Protein AF-A0A2V6THZ0-F1 (afdb_monomer_lite)

Sequence (128 aa):
MSVLPKPEVVWHTATFAETRVPCGRACTWSYFFEAKRRLLSAPRRDVLDVDYRRLLMAQVDGRALAIRQIFSARDIVRIEREWAPGLTAGSAITAIHFDPDGRLSFTWLKGAERTSVSERVTVPTYVR

Radius of gyration: 15.2 Å; chains: 1; bounding box: 35×43×40 Å

Secondary structure (DSSP, 8-state):
-PPPPPPEEEEEETTEEEEEEEEETTEEEEEEEETTTTEEPPPEESEEEEETTTTEEEEEETTEEEEEETTT--EEEEE---BPTT--HHHHEEEEEE-TTSEEEEEEEETTTTEEEEEEEEPPP---

Foldseek 3Di:
DDDFFDWDWDPPDPFKIWIWGDPDDQKIWIWIAGRVVRAIADTAIAFDEADPVLQWTFHFDFQWTFIARRHPRHTQDIHHDQAEPPDGNSRFWPDWYQDPVRWIWTWGQHYVVGDIDIDIGHGDRDDD

pLDDT: mean 92.51, std 9.06, range [43.12, 98.5]

Structure (mmCIF, N/CA/C/O backbone):
data_AF-A0A2V6THZ0-F1
#
_entry.id   AF-A0A2V6THZ0-F1
#
loop_
_atom_site.group_PDB
_atom_site.id
_atom_site.type_symbol
_atom_site.label_atom_id
_atom_site.label_alt_id
_atom_site.label_comp_id
_atom_site.label_asym_id
_atom_site.label_entity_id
_atom_site.label_seq_id
_atom_site.pdbx_PDB_ins_code
_atom_site.Cartn_x
_atom_site.Cartn_y
_atom_site.Cartn_z
_atom_site.occupancy
_atom_site.B_iso_or_equiv
_atom_site.auth_seq_id
_atom_site.auth_comp_id
_atom_site.auth_asym_id
_atom_site.auth_atom_id
_atom_site.pdbx_PDB_model_num
ATOM 1 N N . MET A 1 1 ? 12.239 -27.939 13.215 1.00 43.12 1 MET A N 1
ATOM 2 C CA . MET A 1 1 ? 11.244 -26.942 13.664 1.00 43.12 1 MET A CA 1
ATOM 3 C C . MET A 1 1 ? 11.410 -25.698 12.807 1.00 43.12 1 MET A C 1
ATOM 5 O O . MET A 1 1 ? 12.509 -25.163 12.774 1.00 43.12 1 MET A O 1
ATOM 9 N N . SER A 1 2 ? 10.385 -25.279 12.064 1.00 61.19 2 SER A N 1
ATOM 10 C CA . SER A 1 2 ? 10.422 -24.012 11.324 1.00 61.19 2 SER A CA 1
ATOM 11 C C . SER A 1 2 ? 10.220 -22.857 12.302 1.00 61.19 2 SER A C 1
ATOM 13 O O . SER A 1 2 ? 9.191 -22.795 12.974 1.00 61.19 2 SER A O 1
ATOM 15 N N . VAL A 1 3 ? 11.198 -21.961 12.401 1.00 74.62 3 VAL A N 1
ATOM 16 C CA . VAL A 1 3 ? 11.067 -20.720 13.172 1.00 74.62 3 VAL A CA 1
ATOM 17 C C . VAL A 1 3 ? 10.017 -19.852 12.479 1.00 74.62 3 VAL A C 1
ATOM 19 O O . VAL A 1 3 ? 10.145 -19.567 11.289 1.00 74.62 3 VAL A O 1
ATOM 22 N N . LEU A 1 4 ? 8.958 -19.474 13.198 1.00 75.31 4 LEU A N 1
ATOM 23 C CA . LEU A 1 4 ? 7.959 -18.548 12.666 1.00 75.31 4 LEU A CA 1
ATOM 24 C C . LEU A 1 4 ? 8.609 -17.175 12.429 1.00 75.31 4 LEU A C 1
ATOM 26 O O . LEU A 1 4 ? 9.421 -16.740 13.251 1.00 75.31 4 LEU A O 1
ATOM 30 N N . PRO A 1 5 ? 8.272 -16.483 11.327 1.00 82.94 5 PRO A N 1
ATOM 31 C CA . PRO A 1 5 ? 8.819 -15.164 11.049 1.00 82.94 5 PRO A CA 1
ATOM 32 C C . PRO A 1 5 ? 8.428 -14.198 12.172 1.00 82.94 5 PRO A C 1
ATOM 34 O O . PRO A 1 5 ? 7.263 -14.133 12.570 1.00 82.94 5 PRO A O 1
ATOM 37 N N . LYS A 1 6 ? 9.405 -13.451 12.698 1.00 87.56 6 LYS A N 1
ATOM 38 C CA . LYS A 1 6 ? 9.149 -12.445 13.732 1.00 87.56 6 LYS A CA 1
ATOM 39 C C . LYS A 1 6 ? 8.299 -11.318 13.126 1.00 87.56 6 LYS A C 1
ATOM 41 O O . LYS A 1 6 ? 8.734 -10.733 12.133 1.00 87.56 6 LYS A O 1
ATOM 46 N N . PRO A 1 7 ? 7.129 -10.997 13.701 1.00 92.06 7 PRO A N 1
ATOM 47 C CA . PRO A 1 7 ? 6.335 -9.871 13.242 1.00 92.06 7 PRO A CA 1
ATOM 48 C C . PRO A 1 7 ? 7.021 -8.543 13.580 1.00 92.06 7 PRO A C 1
ATOM 50 O O . PRO A 1 7 ? 7.626 -8.389 14.644 1.00 92.06 7 PRO A O 1
ATOM 53 N N . GLU A 1 8 ? 6.877 -7.573 12.689 1.00 95.00 8 GLU A N 1
ATOM 54 C CA . GLU A 1 8 ? 7.188 -6.167 12.925 1.00 95.00 8 GLU A CA 1
ATOM 55 C C . GLU A 1 8 ? 5.887 -5.421 13.231 1.00 95.00 8 GLU A C 1
ATOM 57 O O . GLU A 1 8 ? 4.874 -5.640 12.570 1.00 95.00 8 GLU A O 1
ATOM 62 N N . VAL A 1 9 ? 5.899 -4.542 14.232 1.00 96.44 9 VAL A N 1
ATOM 63 C CA . VAL A 1 9 ? 4.741 -3.708 14.577 1.00 96.44 9 VAL A CA 1
ATOM 64 C C . VAL A 1 9 ? 5.083 -2.254 14.296 1.00 96.44 9 VAL A C 1
ATOM 66 O O . VAL A 1 9 ? 6.003 -1.703 14.897 1.00 96.44 9 VAL A O 1
ATOM 69 N N . VAL A 1 10 ? 4.309 -1.633 13.412 1.00 96.25 10 VAL A N 1
ATOM 70 C CA . VAL A 1 10 ? 4.407 -0.220 13.049 1.00 96.25 10 VAL A CA 1
ATOM 71 C C . VAL A 1 10 ? 3.211 0.516 13.640 1.00 96.25 10 VAL A C 1
ATOM 73 O O . VAL A 1 10 ? 2.059 0.239 13.304 1.00 96.25 10 VAL A O 1
ATOM 76 N N . TRP A 1 11 ? 3.479 1.476 14.518 1.00 96.88 11 TRP A N 1
ATOM 77 C CA . TRP A 1 11 ? 2.460 2.381 15.041 1.00 96.88 11 TRP A CA 1
ATOM 78 C C . TRP A 1 11 ? 2.404 3.633 14.170 1.00 96.88 11 TRP A C 1
ATOM 80 O O . TRP A 1 11 ? 3.288 4.481 14.246 1.00 96.88 11 TRP A O 1
ATOM 90 N N . HIS A 1 12 ? 1.357 3.764 13.352 1.00 95.38 12 HIS A N 1
ATOM 91 C CA . HIS A 1 12 ? 1.143 4.978 12.548 1.00 95.38 12 HIS A CA 1
ATOM 92 C C . HIS A 1 12 ? 0.552 6.113 13.392 1.00 95.38 12 HIS A C 1
ATOM 94 O O . HIS A 1 12 ? 0.758 7.291 13.118 1.00 95.38 12 HIS A O 1
ATOM 100 N N . THR A 1 13 ? -0.199 5.756 14.437 1.00 95.56 13 THR A N 1
ATOM 101 C CA . THR A 1 13 ? -0.667 6.665 15.493 1.00 95.56 13 THR A CA 1
ATOM 102 C C . THR A 1 13 ? -0.742 5.911 16.818 1.00 95.56 13 THR A C 1
ATOM 104 O O . THR A 1 13 ? -0.613 4.692 16.836 1.00 95.56 13 THR A O 1
ATOM 107 N N . ALA A 1 14 ? -1.059 6.594 17.922 1.00 95.56 14 ALA A N 1
ATOM 108 C CA . ALA A 1 14 ? -1.286 5.945 19.218 1.00 95.56 14 ALA A CA 1
ATOM 109 C C . ALA A 1 14 ? -2.451 4.928 19.233 1.00 95.56 14 ALA A C 1
ATOM 111 O O . ALA A 1 14 ? -2.541 4.121 20.152 1.00 95.56 14 ALA A O 1
ATOM 112 N N . THR A 1 15 ? -3.362 4.966 18.251 1.00 96.00 15 THR A N 1
ATOM 113 C CA . THR A 1 15 ? -4.533 4.070 18.195 1.00 96.00 15 THR A CA 1
ATOM 114 C C . THR A 1 15 ? -4.646 3.283 16.895 1.00 96.00 15 THR A C 1
ATOM 116 O O . THR A 1 15 ? -5.652 2.607 16.697 1.00 96.00 15 THR A O 1
ATOM 119 N N . PHE A 1 16 ? -3.649 3.357 16.011 1.00 97.69 16 PHE A N 1
ATOM 120 C CA . PHE A 1 16 ? -3.649 2.638 14.740 1.00 97.69 16 PHE A CA 1
ATOM 121 C C . PHE A 1 16 ? -2.301 1.963 14.509 1.00 97.69 16 PHE A C 1
ATOM 123 O O . PHE A 1 16 ? -1.281 2.641 14.350 1.00 97.69 16 PHE A O 1
ATOM 130 N N . ALA A 1 17 ? -2.326 0.633 14.480 1.00 97.81 17 ALA A N 1
ATOM 131 C CA . ALA A 1 17 ? -1.154 -0.207 14.301 1.00 97.81 17 ALA A CA 1
ATOM 132 C C . ALA A 1 17 ? -1.282 -1.073 13.049 1.00 97.81 17 ALA A C 1
ATOM 134 O O . ALA A 1 17 ? -2.362 -1.560 12.711 1.00 97.81 17 ALA A O 1
ATOM 135 N N . GLU A 1 18 ? -0.146 -1.309 12.410 1.00 98.12 18 GLU A N 1
ATOM 136 C CA . GLU A 1 18 ? 0.049 -2.317 11.384 1.00 98.12 18 GLU A CA 1
ATOM 137 C C . GLU A 1 18 ? 1.024 -3.366 11.919 1.00 98.12 18 GLU A C 1
ATOM 139 O O . GLU A 1 18 ? 2.111 -3.037 12.384 1.00 98.12 18 GLU A O 1
ATOM 144 N N . THR A 1 19 ? 0.652 -4.639 11.857 1.00 97.44 19 THR A N 1
ATOM 145 C CA . THR A 1 19 ? 1.571 -5.752 12.101 1.00 97.44 19 THR A CA 1
ATOM 146 C C . THR A 1 19 ? 1.944 -6.382 10.774 1.00 97.44 19 THR A C 1
ATOM 148 O O . THR A 1 19 ? 1.067 -6.868 10.060 1.00 97.44 19 THR A O 1
ATOM 151 N N . ARG A 1 20 ? 3.237 -6.389 10.460 1.00 96.19 20 ARG A N 1
ATOM 152 C CA . ARG A 1 20 ? 3.817 -6.955 9.244 1.00 96.19 20 ARG A CA 1
ATOM 153 C C . ARG A 1 20 ? 4.466 -8.292 9.559 1.00 96.19 20 ARG A C 1
ATOM 155 O O . ARG A 1 20 ? 5.296 -8.399 10.457 1.00 96.19 20 ARG A O 1
ATOM 162 N N . VAL A 1 21 ? 4.095 -9.316 8.806 1.00 95.06 21 VAL A N 1
ATOM 163 C CA . VAL A 1 21 ? 4.606 -10.678 8.941 1.00 95.06 21 VAL A CA 1
ATOM 164 C C . VAL A 1 21 ? 5.212 -11.094 7.602 1.00 95.06 21 VAL A C 1
ATOM 166 O O . VAL A 1 21 ? 4.466 -11.284 6.636 1.00 95.06 21 VAL A O 1
ATOM 169 N N . PRO A 1 22 ? 6.544 -11.240 7.506 1.00 91.88 22 PRO A N 1
ATOM 170 C CA . PRO A 1 22 ? 7.180 -11.756 6.299 1.00 91.88 22 PRO A CA 1
ATOM 171 C C . PRO A 1 22 ? 6.635 -13.144 5.933 1.00 91.88 22 PRO A C 1
ATOM 173 O O . PRO A 1 22 ? 6.558 -14.021 6.789 1.00 91.88 22 PRO A O 1
ATOM 176 N N . CYS A 1 23 ? 6.279 -13.365 4.666 1.00 89.06 23 CYS A N 1
ATOM 177 C CA . CYS A 1 23 ? 5.781 -14.656 4.157 1.00 89.06 23 CYS A CA 1
ATOM 178 C C . CYS A 1 23 ? 6.709 -15.333 3.142 1.00 89.06 23 CYS A C 1
ATOM 180 O O . CYS A 1 23 ? 6.330 -16.322 2.518 1.00 89.06 23 CYS A O 1
ATOM 182 N N . GLY A 1 24 ? 7.927 -14.817 2.971 1.00 83.19 24 GLY A N 1
ATOM 183 C CA . GLY A 1 24 ? 8.917 -15.324 2.025 1.00 83.19 24 GLY A CA 1
ATOM 184 C C . GLY A 1 24 ? 9.596 -14.189 1.265 1.00 83.19 24 GLY A C 1
ATOM 185 O O . GLY A 1 24 ? 9.527 -13.027 1.664 1.00 83.19 24 GLY A O 1
ATOM 186 N N . ARG A 1 25 ? 10.263 -14.518 0.154 1.00 79.81 25 ARG A N 1
ATOM 187 C CA . ARG A 1 25 ? 10.982 -13.530 -0.661 1.00 79.81 25 ARG A CA 1
ATOM 188 C C . ARG A 1 25 ? 10.008 -12.480 -1.207 1.00 79.81 25 ARG A C 1
ATOM 190 O O . ARG A 1 25 ? 9.110 -12.827 -1.965 1.00 79.81 25 ARG A O 1
ATOM 197 N N . ALA A 1 26 ? 10.227 -11.219 -0.829 1.00 77.12 26 ALA A N 1
ATOM 198 C CA . ALA A 1 26 ? 9.422 -10.064 -1.242 1.00 77.12 26 ALA A CA 1
ATOM 199 C C . ALA A 1 26 ? 7.909 -10.196 -0.954 1.00 77.12 26 ALA A C 1
ATOM 201 O O . ALA A 1 26 ? 7.103 -9.602 -1.660 1.00 77.12 26 ALA A O 1
ATOM 202 N N . CYS A 1 27 ? 7.534 -10.983 0.062 1.00 86.06 27 CYS A N 1
ATOM 203 C CA . CYS A 1 27 ? 6.149 -11.213 0.468 1.00 86.06 27 CYS A CA 1
ATOM 204 C C . CYS A 1 27 ? 5.946 -10.742 1.907 1.00 86.06 27 CYS A C 1
ATOM 206 O O . CYS A 1 27 ? 6.682 -11.181 2.798 1.00 86.06 27 CYS A O 1
ATOM 208 N N . THR A 1 28 ? 4.899 -9.952 2.142 1.00 92.75 28 THR A N 1
ATOM 209 C CA . THR A 1 28 ? 4.501 -9.529 3.494 1.00 92.75 28 THR A CA 1
ATOM 210 C C . THR A 1 28 ? 2.991 -9.639 3.677 1.00 92.75 28 T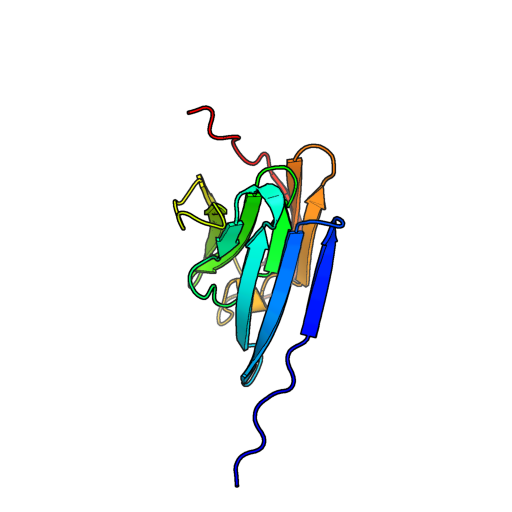HR A C 1
ATOM 212 O O . THR A 1 28 ? 2.220 -9.224 2.816 1.00 92.75 28 THR A O 1
ATOM 215 N N . TRP A 1 29 ? 2.558 -10.162 4.824 1.00 95.81 29 TRP A N 1
ATOM 216 C CA . TRP A 1 29 ? 1.187 -10.017 5.308 1.00 95.81 29 TRP A CA 1
ATOM 217 C C . TRP A 1 29 ? 1.102 -8.869 6.308 1.00 95.81 29 TRP A C 1
ATOM 219 O O . TRP A 1 29 ? 1.818 -8.871 7.304 1.00 95.81 29 TRP A O 1
ATOM 229 N N . SER A 1 30 ? 0.190 -7.936 6.078 1.00 97.25 30 SER A N 1
ATOM 230 C CA . SER A 1 30 ? -0.150 -6.845 6.984 1.00 97.25 30 SER A CA 1
ATOM 231 C C . SER A 1 30 ? -1.510 -7.089 7.640 1.00 97.25 30 SER A C 1
ATOM 233 O O . SER A 1 30 ? -2.489 -7.448 6.979 1.00 97.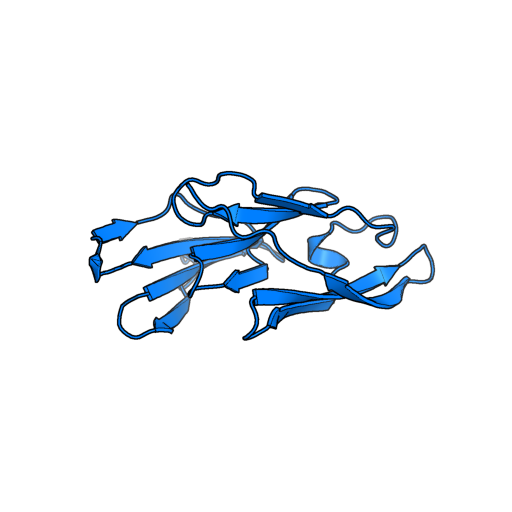25 30 SER A O 1
ATOM 235 N N . TYR A 1 31 ? -1.574 -6.853 8.946 1.00 97.44 31 TYR A N 1
ATOM 236 C CA . TYR A 1 31 ? -2.795 -6.823 9.748 1.00 97.44 31 TYR A CA 1
ATOM 237 C C . TYR A 1 31 ? -2.935 -5.441 10.365 1.00 97.44 31 TYR A C 1
ATOM 239 O O . TYR A 1 31 ? -1.983 -4.938 10.956 1.00 97.44 31 TYR A O 1
ATOM 247 N N . PHE A 1 32 ? -4.112 -4.837 10.261 1.00 98.12 32 PHE A N 1
ATOM 248 C CA . PHE A 1 32 ? -4.361 -3.499 10.785 1.00 98.12 32 PHE A CA 1
ATOM 249 C C . PHE A 1 32 ? -5.306 -3.549 11.970 1.00 98.12 32 PHE A C 1
ATOM 251 O O . PHE A 1 32 ? -6.358 -4.184 11.896 1.00 98.12 32 PHE A O 1
ATOM 258 N N . PHE A 1 33 ? -4.954 -2.831 13.030 1.00 97.81 33 PHE A N 1
ATOM 259 C CA . PHE A 1 33 ? -5.771 -2.679 14.224 1.00 97.81 33 PHE A CA 1
ATOM 260 C C . PHE A 1 33 ? -6.056 -1.198 14.483 1.00 97.81 33 PHE A C 1
ATOM 262 O O . PHE A 1 33 ? -5.125 -0.396 14.562 1.00 97.81 33 PHE A O 1
ATOM 269 N N . GLU A 1 34 ? -7.334 -0.835 14.631 1.00 96.56 34 GLU A N 1
ATOM 270 C CA . GLU A 1 34 ? -7.758 0.507 15.053 1.00 96.56 34 GLU A CA 1
ATOM 271 C C . GLU A 1 34 ? -8.482 0.414 16.397 1.00 96.56 34 GLU A C 1
ATOM 273 O O . GLU A 1 34 ? -9.583 -0.136 16.505 1.00 96.56 34 GLU A O 1
ATOM 278 N N . ALA A 1 35 ? -7.838 0.942 17.436 1.00 94.69 35 ALA A N 1
ATOM 279 C CA . ALA A 1 35 ? -8.254 0.748 18.816 1.00 94.69 35 ALA A CA 1
ATOM 280 C C . ALA A 1 35 ? -9.560 1.479 19.152 1.00 94.69 35 ALA A C 1
ATOM 282 O O . ALA A 1 35 ? -10.373 0.943 19.908 1.00 94.69 35 ALA A O 1
ATOM 283 N N . LYS A 1 36 ? -9.801 2.676 18.592 1.00 93.12 36 LYS A N 1
ATOM 284 C CA . LYS A 1 36 ? -10.981 3.487 18.945 1.00 93.12 36 LYS A CA 1
ATOM 285 C C . LYS A 1 36 ? -12.282 2.816 18.509 1.00 93.12 36 LYS A C 1
ATOM 287 O O . LYS A 1 36 ? -13.279 2.887 19.219 1.00 93.12 36 LYS A O 1
ATOM 292 N N . ARG A 1 37 ? -12.270 2.153 17.354 1.00 92.88 37 ARG A N 1
ATOM 293 C CA . ARG A 1 37 ? -13.404 1.447 16.744 1.00 92.88 37 ARG A CA 1
ATOM 294 C C . ARG A 1 37 ? -13.355 -0.060 16.975 1.00 92.88 37 ARG A C 1
ATOM 296 O O . ARG A 1 37 ? -14.277 -0.750 16.554 1.00 92.88 37 ARG A O 1
ATOM 303 N N . ARG A 1 38 ? -12.305 -0.565 17.636 1.00 94.56 38 ARG A N 1
ATOM 304 C CA . ARG A 1 38 ? -12.064 -1.998 17.885 1.00 94.56 38 ARG A CA 1
ATOM 305 C C . ARG A 1 38 ? -12.113 -2.822 16.596 1.00 94.56 38 ARG A C 1
ATOM 307 O O . ARG A 1 38 ? -12.709 -3.895 16.554 1.00 94.56 38 ARG A O 1
ATOM 314 N N . LEU A 1 39 ? -11.510 -2.295 15.533 1.00 95.69 39 LEU A N 1
ATOM 315 C CA . LEU A 1 39 ? -11.479 -2.951 14.230 1.00 95.69 39 LEU A CA 1
ATOM 316 C C . LEU A 1 39 ? -10.169 -3.705 14.046 1.00 95.69 39 LEU A C 1
ATOM 318 O O . LEU A 1 39 ? -9.097 -3.177 14.331 1.00 95.69 39 LEU A O 1
ATOM 322 N N . LEU A 1 40 ? -10.277 -4.909 13.496 1.00 96.88 40 LEU A N 1
ATOM 323 C CA . LEU A 1 40 ? -9.165 -5.700 12.990 1.00 96.88 40 LEU A CA 1
ATOM 324 C C . LEU A 1 40 ? -9.424 -5.975 11.507 1.00 96.88 40 LEU A C 1
ATOM 326 O O . LEU A 1 40 ? -10.531 -6.368 11.135 1.00 96.88 40 LEU A O 1
ATOM 330 N N . SER A 1 41 ? -8.440 -5.733 10.645 1.00 97.81 41 SER A N 1
ATOM 331 C CA . SER A 1 41 ? -8.574 -6.054 9.224 1.00 97.81 41 SER A CA 1
ATOM 332 C C . SER A 1 41 ? -8.449 -7.558 8.980 1.00 97.81 41 SER A C 1
ATOM 334 O O . SER A 1 41 ? -7.767 -8.273 9.713 1.00 97.81 41 SER A O 1
ATOM 336 N N . ALA A 1 42 ? -9.010 -8.028 7.865 1.00 96.81 42 ALA A N 1
ATOM 337 C CA . ALA A 1 42 ? -8.543 -9.273 7.261 1.00 96.81 42 ALA A CA 1
ATOM 338 C C . ALA A 1 42 ? -7.048 -9.156 6.868 1.00 96.81 42 ALA A C 1
ATOM 340 O O . ALA A 1 42 ? -6.562 -8.028 6.691 1.00 96.81 42 ALA A O 1
ATOM 341 N N . PRO A 1 43 ? -6.322 -10.278 6.694 1.00 95.81 43 PRO A N 1
ATOM 342 C CA . PRO A 1 43 ? -4.937 -10.259 6.227 1.00 95.81 43 PRO A CA 1
ATOM 343 C C . PRO A 1 43 ? -4.810 -9.534 4.880 1.00 95.81 43 PRO A C 1
ATOM 345 O O . PRO A 1 43 ? -5.572 -9.803 3.946 1.00 95.81 43 PRO A O 1
ATOM 348 N N . ARG A 1 44 ? -3.848 -8.613 4.766 1.00 96.12 44 ARG A N 1
ATOM 349 C CA . ARG A 1 44 ? -3.564 -7.845 3.543 1.00 96.12 44 ARG A CA 1
ATOM 350 C C . ARG A 1 44 ? -2.190 -8.213 3.016 1.00 96.12 44 ARG A C 1
ATOM 352 O O . ARG A 1 44 ? -1.214 -8.106 3.741 1.00 96.12 44 ARG A O 1
ATOM 359 N N . ARG A 1 45 ? -2.104 -8.675 1.776 1.00 94.12 45 ARG A N 1
ATOM 360 C CA . ARG A 1 45 ? -0.838 -9.132 1.195 1.00 94.12 45 ARG A CA 1
ATOM 361 C C . ARG A 1 45 ? -0.143 -8.000 0.450 1.00 94.12 45 ARG A C 1
ATOM 363 O O . ARG A 1 45 ? -0.819 -7.291 -0.281 1.00 94.12 45 ARG A O 1
ATOM 370 N N . ASP A 1 46 ? 1.169 -7.870 0.575 1.00 93.50 46 ASP A N 1
ATOM 371 C CA . ASP A 1 46 ? 1.989 -6.983 -0.261 1.00 93.50 46 ASP A CA 1
ATOM 372 C C . ASP A 1 46 ? 1.489 -5.520 -0.246 1.00 93.50 46 ASP A C 1
ATOM 374 O O . ASP A 1 46 ? 1.335 -4.866 -1.282 1.00 93.50 46 ASP A O 1
ATOM 378 N N . VAL A 1 47 ? 1.184 -5.022 0.961 1.00 96.50 47 VAL A N 1
ATOM 379 C CA . VAL A 1 47 ? 0.911 -3.600 1.207 1.00 96.50 47 VAL A CA 1
ATOM 380 C C . VAL A 1 47 ? 2.216 -2.823 1.068 1.00 96.50 47 VAL A C 1
ATOM 382 O O . VAL A 1 47 ? 3.225 -3.187 1.668 1.00 96.50 47 VAL A O 1
ATOM 385 N N . LEU A 1 48 ? 2.180 -1.761 0.270 1.00 95.94 48 LEU A N 1
ATOM 386 C CA . LEU A 1 48 ? 3.336 -0.928 -0.030 1.00 95.94 48 LEU A CA 1
ATOM 387 C C . LEU A 1 48 ? 3.379 0.338 0.823 1.00 95.94 48 LEU A C 1
ATOM 389 O O . LEU A 1 48 ? 4.450 0.714 1.285 1.00 95.94 48 LEU A O 1
ATOM 393 N N . ASP A 1 49 ? 2.228 0.980 1.037 1.00 97.25 49 ASP A N 1
ATOM 394 C CA . ASP A 1 49 ? 2.117 2.132 1.932 1.00 97.25 49 ASP A CA 1
ATOM 395 C C . ASP A 1 49 ? 0.682 2.343 2.446 1.00 97.25 49 ASP A C 1
ATOM 397 O O . ASP A 1 49 ? -0.274 1.748 1.933 1.00 97.25 49 ASP A O 1
ATOM 401 N N . VAL A 1 50 ? 0.527 3.168 3.485 1.00 97.44 50 VAL A N 1
ATOM 402 C CA . VAL A 1 50 ? -0.707 3.311 4.263 1.00 97.44 50 VAL A CA 1
ATOM 403 C C . VAL A 1 50 ? -1.052 4.777 4.501 1.00 97.44 50 VAL A C 1
ATOM 405 O O . VAL A 1 50 ? -0.310 5.520 5.134 1.00 97.44 50 VAL A O 1
ATOM 408 N N . ASP A 1 51 ? -2.265 5.165 4.114 1.00 96.75 51 ASP A N 1
ATOM 409 C CA . ASP A 1 51 ? -2.879 6.409 4.564 1.00 96.75 51 ASP A CA 1
ATOM 410 C C . ASP A 1 51 ? -3.770 6.129 5.775 1.00 96.75 51 ASP A C 1
ATOM 412 O O . ASP A 1 51 ? -4.965 5.829 5.662 1.00 96.75 51 ASP A O 1
ATOM 416 N N . TYR A 1 52 ? -3.190 6.241 6.966 1.00 93.69 52 TYR A N 1
ATOM 417 C CA . TYR A 1 52 ? -3.901 5.998 8.221 1.00 93.69 52 TYR A CA 1
ATOM 418 C C . TYR A 1 52 ? -4.971 7.062 8.528 1.00 93.69 52 TYR A C 1
ATOM 420 O O . TYR A 1 52 ? -5.862 6.813 9.339 1.00 93.69 52 TYR A O 1
ATOM 428 N N . ARG A 1 53 ? -4.922 8.247 7.898 1.00 92.88 53 ARG A N 1
ATOM 429 C CA . ARG A 1 53 ? -5.903 9.325 8.128 1.00 92.88 53 ARG A CA 1
ATOM 430 C C . ARG A 1 53 ? -7.215 9.017 7.420 1.00 92.88 53 ARG A C 1
ATOM 432 O O . ARG A 1 53 ? -8.288 9.266 7.966 1.00 92.88 53 ARG A O 1
ATOM 439 N N . ARG A 1 54 ? -7.123 8.449 6.217 1.00 94.12 54 ARG A N 1
ATOM 440 C CA . ARG A 1 54 ? -8.275 8.033 5.402 1.00 94.12 54 ARG A CA 1
ATOM 441 C C . ARG A 1 54 ? -8.566 6.534 5.476 1.00 94.12 54 ARG A C 1
ATOM 443 O O . ARG A 1 54 ? -9.546 6.080 4.890 1.00 94.12 54 ARG A O 1
ATOM 450 N N . LEU A 1 55 ? -7.756 5.785 6.227 1.00 95.00 55 LEU A N 1
ATOM 451 C CA . LEU A 1 55 ? -7.819 4.328 6.367 1.00 95.00 55 LEU A CA 1
ATOM 452 C C . LEU A 1 55 ? -7.737 3.614 5.009 1.00 95.00 55 LEU A C 1
ATOM 454 O O . LEU A 1 55 ? -8.512 2.692 4.726 1.00 95.00 55 LEU A O 1
ATOM 458 N N . LEU A 1 56 ? -6.797 4.060 4.173 1.00 96.75 56 LEU A N 1
ATOM 459 C CA . LEU A 1 56 ? -6.505 3.487 2.862 1.00 96.75 56 LEU A CA 1
ATOM 460 C C . LEU A 1 56 ? -5.137 2.805 2.857 1.00 96.75 56 LEU A C 1
ATOM 462 O O . LEU A 1 56 ? -4.237 3.177 3.603 1.00 96.75 56 LEU A O 1
ATOM 466 N N . MET A 1 57 ? -4.980 1.822 1.984 1.00 97.56 57 MET A N 1
ATOM 467 C CA . MET A 1 57 ? -3.715 1.146 1.724 1.00 97.56 57 MET A CA 1
ATOM 468 C C . MET A 1 57 ? -3.435 1.124 0.229 1.00 97.56 57 MET A C 1
ATOM 470 O O . MET A 1 57 ? -4.355 0.953 -0.574 1.00 97.56 57 MET A O 1
ATOM 474 N N . ALA A 1 58 ? -2.164 1.262 -0.121 1.00 97.50 58 ALA A N 1
ATOM 475 C CA . ALA A 1 58 ? -1.636 0.966 -1.436 1.00 97.50 58 ALA A CA 1
ATOM 476 C C . ALA A 1 58 ? -1.123 -0.477 -1.441 1.00 97.50 58 ALA A C 1
ATOM 478 O O . ALA A 1 58 ? -0.315 -0.851 -0.594 1.00 97.50 58 ALA A O 1
ATOM 479 N N . GLN A 1 59 ? -1.613 -1.299 -2.362 1.00 95.81 59 GLN A N 1
ATOM 480 C CA . GLN A 1 59 ? -1.382 -2.741 -2.385 1.00 95.81 59 GLN A CA 1
ATOM 481 C C . GLN A 1 59 ? -1.020 -3.206 -3.797 1.00 95.81 59 GLN A C 1
ATOM 483 O O . GLN A 1 59 ? -1.570 -2.717 -4.786 1.00 95.81 59 GLN A O 1
ATOM 488 N N . VAL A 1 60 ? -0.124 -4.186 -3.896 1.00 93.62 60 VAL A N 1
ATOM 489 C CA . VAL A 1 60 ? 0.153 -4.874 -5.162 1.00 93.62 60 VAL A CA 1
ATOM 490 C C . VAL A 1 60 ? -1.022 -5.776 -5.530 1.00 93.62 60 VAL A C 1
ATOM 492 O O . VAL A 1 60 ? -1.473 -6.587 -4.723 1.00 93.62 60 VAL A O 1
ATOM 495 N N . ASP A 1 61 ? -1.484 -5.676 -6.774 1.00 91.25 61 ASP A N 1
ATOM 496 C CA . ASP A 1 61 ? -2.496 -6.571 -7.332 1.00 91.25 61 ASP A CA 1
ATOM 497 C C . ASP A 1 61 ? -2.117 -6.991 -8.761 1.00 91.25 61 ASP A C 1
ATOM 499 O O . ASP A 1 61 ? -2.516 -6.387 -9.764 1.00 91.25 61 ASP A O 1
ATOM 503 N N . GLY A 1 62 ? -1.249 -8.004 -8.843 1.00 88.50 62 GLY A N 1
ATOM 504 C CA . GLY A 1 62 ? -0.649 -8.471 -10.090 1.00 88.50 62 GLY A CA 1
ATOM 505 C C . GLY A 1 62 ? 0.207 -7.388 -10.755 1.00 88.50 62 GLY A C 1
ATOM 506 O O . GLY A 1 62 ? 1.273 -7.016 -10.256 1.00 88.50 62 GLY A O 1
ATOM 507 N N . ARG A 1 63 ? -0.264 -6.889 -11.904 1.00 90.19 63 ARG A N 1
ATOM 508 C CA . ARG A 1 63 ? 0.338 -5.767 -12.646 1.00 90.19 63 ARG A CA 1
ATOM 509 C C . ARG A 1 63 ? -0.346 -4.429 -12.364 1.00 90.19 63 ARG A C 1
ATOM 511 O O . ARG A 1 63 ? -0.222 -3.520 -13.170 1.00 90.19 63 ARG A O 1
ATOM 518 N N . ALA A 1 64 ? -1.062 -4.280 -11.259 1.00 93.75 64 ALA A N 1
ATOM 519 C CA . ALA A 1 64 ? -1.595 -2.987 -10.858 1.00 93.75 64 ALA A CA 1
ATOM 520 C C . ALA A 1 64 ? -1.169 -2.613 -9.445 1.00 93.75 64 ALA A C 1
ATOM 522 O O . ALA A 1 64 ? -0.870 -3.467 -8.607 1.00 93.75 64 ALA A O 1
ATOM 523 N N . LEU A 1 65 ? -1.205 -1.310 -9.200 1.00 96.19 65 LEU A N 1
ATOM 524 C CA . LEU A 1 65 ? -1.210 -0.720 -7.877 1.00 96.19 65 LEU A CA 1
ATOM 525 C C . LEU A 1 65 ? -2.665 -0.429 -7.500 1.00 96.19 65 LEU A C 1
ATOM 527 O O . LEU A 1 65 ? -3.317 0.418 -8.110 1.00 96.19 65 LEU A O 1
ATOM 531 N N . ALA A 1 66 ? -3.193 -1.158 -6.525 1.00 96.56 66 ALA A N 1
ATOM 532 C CA . ALA A 1 66 ? -4.559 -0.996 -6.047 1.00 96.56 66 ALA A CA 1
ATOM 533 C C . ALA A 1 66 ? -4.573 -0.151 -4.774 1.00 96.56 66 ALA A C 1
ATOM 535 O O . ALA A 1 66 ? -3.849 -0.437 -3.822 1.00 96.56 66 ALA A O 1
ATOM 536 N N . ILE A 1 67 ? -5.429 0.867 -4.738 1.00 97.31 67 ILE A N 1
ATOM 537 C CA . ILE A 1 67 ? -5.714 1.625 -3.524 1.00 97.31 67 ILE A CA 1
ATOM 538 C C . ILE A 1 67 ? -7.044 1.148 -2.967 1.00 97.31 67 ILE A C 1
ATOM 540 O O . ILE A 1 67 ? -8.071 1.201 -3.648 1.00 97.31 67 ILE A O 1
ATOM 544 N N . ARG A 1 68 ? -7.023 0.673 -1.724 1.00 96.88 68 ARG A N 1
ATOM 545 C CA . ARG A 1 68 ? -8.148 -0.007 -1.078 1.00 96.88 68 ARG A CA 1
ATOM 546 C C . ARG A 1 68 ? -8.417 0.551 0.303 1.00 96.88 68 ARG A C 1
ATOM 548 O O . ARG A 1 68 ? -7.510 1.018 0.983 1.00 96.88 68 ARG A O 1
ATOM 555 N N . GLN A 1 69 ? -9.655 0.421 0.760 1.00 95.75 69 GLN A N 1
ATOM 556 C CA . GLN A 1 69 ? -9.984 0.618 2.169 1.00 95.75 69 GLN A CA 1
ATOM 557 C C . GLN A 1 69 ? -9.403 -0.513 3.025 1.00 95.75 69 GLN A C 1
ATOM 559 O O . GLN A 1 69 ? -9.598 -1.694 2.731 1.00 95.75 69 GLN A O 1
ATOM 564 N N . ILE A 1 70 ? -8.755 -0.157 4.134 1.00 96.19 70 ILE A N 1
ATOM 565 C CA . ILE A 1 70 ? -8.042 -1.107 5.002 1.00 96.19 70 ILE A CA 1
ATOM 566 C C . ILE A 1 70 ? -8.976 -2.177 5.582 1.00 96.19 70 ILE A C 1
ATOM 568 O O . ILE A 1 70 ? -8.663 -3.369 5.539 1.00 96.19 70 ILE A O 1
ATOM 572 N N . PHE A 1 71 ? -10.146 -1.782 6.093 1.00 95.44 71 PHE A N 1
ATOM 573 C CA . PHE A 1 71 ? -11.034 -2.694 6.826 1.00 95.44 71 PHE A CA 1
ATOM 574 C C . PHE A 1 71 ? -12.075 -3.398 5.950 1.00 95.44 71 PHE A C 1
ATOM 576 O O . PHE A 1 71 ? -12.379 -4.558 6.202 1.00 95.44 71 PHE A O 1
ATOM 583 N N . SER A 1 72 ? -12.573 -2.759 4.888 1.00 92.69 72 SER A N 1
ATOM 584 C CA . SER A 1 72 ? -13.566 -3.364 3.982 1.00 92.69 72 SER A CA 1
ATOM 585 C C . SER A 1 72 ? -12.945 -4.071 2.772 1.00 92.69 72 SER A C 1
ATOM 587 O O . SER A 1 72 ? -13.634 -4.831 2.106 1.00 92.69 72 SER A O 1
ATOM 589 N N . ALA A 1 73 ? -11.660 -3.825 2.475 1.00 89.56 73 ALA A N 1
ATOM 590 C CA . ALA A 1 73 ? -10.986 -4.238 1.237 1.00 89.56 73 ALA A CA 1
ATOM 591 C C . ALA A 1 73 ? -11.587 -3.659 -0.053 1.00 89.56 73 ALA A C 1
ATOM 593 O O . ALA A 1 73 ? -11.207 -4.084 -1.141 1.00 89.56 73 ALA A O 1
ATOM 594 N N . ARG A 1 74 ? -12.516 -2.703 0.047 1.00 93.38 74 ARG A N 1
ATOM 595 C CA . ARG A 1 74 ? -13.156 -2.105 -1.122 1.00 93.38 74 ARG A CA 1
ATOM 596 C C . ARG A 1 74 ? -12.129 -1.340 -1.956 1.00 93.38 74 ARG A C 1
ATOM 598 O O . ARG A 1 74 ? -11.410 -0.498 -1.410 1.00 93.38 74 ARG A O 1
ATOM 605 N N . ASP A 1 75 ? -12.112 -1.606 -3.259 1.00 93.56 75 ASP A N 1
ATOM 606 C CA . ASP A 1 75 ? -11.316 -0.860 -4.234 1.00 93.56 75 ASP A CA 1
ATOM 607 C C . ASP A 1 75 ? -11.781 0.597 -4.318 1.00 93.56 75 ASP A C 1
ATOM 609 O O . ASP A 1 75 ? -12.975 0.884 -4.432 1.00 93.56 75 ASP A O 1
ATOM 613 N N . ILE A 1 76 ? -10.819 1.516 -4.252 1.00 95.38 76 ILE A N 1
ATOM 614 C CA . ILE A 1 76 ? -11.020 2.955 -4.444 1.00 95.38 76 ILE A CA 1
ATOM 615 C C . ILE A 1 76 ? -10.525 3.370 -5.823 1.00 95.38 76 ILE A C 1
ATOM 617 O O . ILE A 1 76 ? -11.228 4.054 -6.560 1.00 95.38 76 ILE A O 1
ATOM 621 N N . VAL A 1 77 ? -9.308 2.954 -6.172 1.00 95.31 77 VAL A N 1
ATOM 622 C CA . VAL A 1 77 ? -8.730 3.187 -7.494 1.00 95.31 77 VAL A CA 1
ATOM 623 C C . VAL A 1 77 ? -7.733 2.085 -7.820 1.00 95.31 77 VAL A C 1
ATOM 625 O O . VAL A 1 77 ? -7.030 1.582 -6.944 1.00 95.31 77 VAL A O 1
ATOM 628 N N . ARG A 1 78 ? -7.6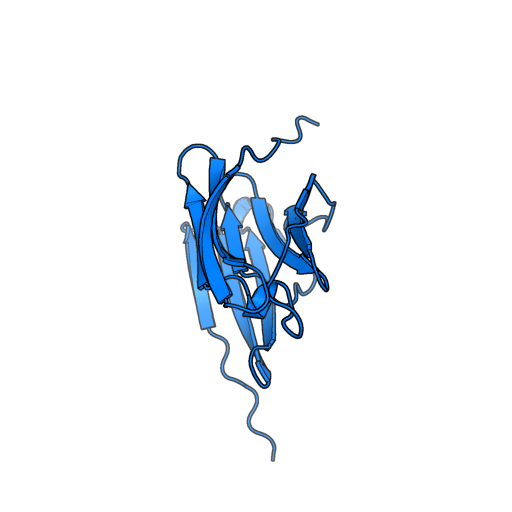71 1.718 -9.099 1.00 95.69 78 ARG A N 1
ATOM 629 C CA . ARG A 1 78 ? -6.678 0.801 -9.651 1.00 95.69 78 ARG A CA 1
ATOM 630 C C . ARG A 1 78 ? -5.804 1.574 -10.629 1.00 95.69 78 ARG A C 1
ATOM 632 O O . ARG A 1 78 ? -6.315 2.219 -11.540 1.00 95.69 78 ARG A O 1
ATOM 639 N N . ILE A 1 79 ? -4.496 1.532 -10.414 1.00 95.38 79 ILE A N 1
ATOM 640 C CA . ILE A 1 79 ? -3.507 2.262 -11.200 1.00 95.38 79 ILE A CA 1
ATOM 641 C C . ILE A 1 79 ? -2.700 1.244 -11.994 1.00 95.38 79 ILE A C 1
ATOM 643 O O . ILE A 1 79 ? -2.008 0.394 -11.431 1.00 95.38 79 ILE A O 1
ATOM 647 N N . GLU A 1 80 ? -2.777 1.357 -13.313 1.00 93.69 80 GLU A N 1
ATOM 648 C CA . GLU A 1 80 ? -1.968 0.585 -14.250 1.00 93.69 80 GLU A CA 1
ATOM 649 C C . GLU A 1 80 ? -1.048 1.534 -15.009 1.00 93.69 80 GLU A C 1
ATOM 651 O O . GLU A 1 80 ? -1.450 2.624 -15.424 1.00 93.69 80 GLU A O 1
ATOM 656 N N . ARG A 1 81 ? 0.213 1.139 -15.151 1.00 94.31 81 ARG A N 1
ATOM 657 C CA . ARG A 1 81 ? 1.232 1.876 -15.894 1.00 94.31 81 ARG A CA 1
ATOM 658 C C . ARG A 1 81 ? 2.017 0.902 -16.750 1.00 94.31 81 ARG A C 1
ATOM 660 O O . ARG A 1 81 ? 1.914 -0.317 -16.611 1.00 94.31 81 ARG A O 1
ATOM 667 N N . GLU A 1 82 ? 2.846 1.459 -17.616 1.00 92.00 82 GLU A N 1
ATOM 668 C CA . GLU A 1 82 ? 3.820 0.711 -18.398 1.00 92.00 82 GLU A CA 1
ATOM 669 C C . GLU A 1 82 ? 4.988 0.245 -17.506 1.00 92.00 82 GLU A C 1
ATOM 671 O O . GLU A 1 82 ? 6.118 0.723 -17.609 1.00 92.00 82 GLU A O 1
ATOM 676 N N . TRP A 1 83 ? 4.700 -0.658 -16.567 1.00 92.06 83 TRP A N 1
ATOM 677 C CA . TRP A 1 83 ? 5.708 -1.261 -15.698 1.00 92.06 83 TRP A CA 1
ATOM 678 C C . TRP A 1 83 ? 6.740 -2.011 -16.533 1.00 92.06 83 TRP A C 1
ATOM 680 O O . TRP A 1 83 ? 6.378 -2.657 -17.524 1.00 92.06 83 TRP A O 1
ATOM 690 N N . ALA A 1 84 ? 7.995 -1.993 -16.089 1.00 94.75 84 ALA A N 1
ATOM 691 C CA . ALA A 1 84 ? 9.066 -2.751 -16.709 1.00 94.75 84 ALA A CA 1
ATOM 692 C C . ALA A 1 84 ? 8.650 -4.222 -16.946 1.00 94.75 84 ALA A C 1
ATOM 694 O O . ALA A 1 84 ? 8.149 -4.879 -16.023 1.00 94.75 84 ALA A O 1
ATOM 695 N N . PRO A 1 85 ? 8.821 -4.752 -18.172 1.00 92.44 85 PRO A N 1
ATOM 696 C CA . PRO A 1 85 ? 8.452 -6.122 -18.505 1.00 92.44 85 PRO A CA 1
ATOM 697 C C . PRO A 1 85 ? 9.098 -7.152 -17.570 1.00 92.44 85 PRO A C 1
ATOM 699 O O . PRO A 1 85 ? 10.243 -7.005 -17.143 1.00 92.44 85 PRO A O 1
ATOM 702 N N . GLY A 1 86 ? 8.354 -8.217 -17.259 1.00 89.31 86 GLY A N 1
ATOM 703 C CA . GLY A 1 86 ? 8.825 -9.308 -16.399 1.00 89.31 86 GLY A CA 1
ATOM 704 C C . GLY A 1 86 ? 8.818 -9.011 -14.893 1.00 89.31 86 GLY A C 1
ATOM 705 O O . GLY A 1 86 ? 9.161 -9.897 -14.116 1.00 89.31 86 GLY A O 1
ATOM 706 N N . LEU A 1 87 ? 8.410 -7.810 -14.465 1.00 88.06 87 LEU A N 1
ATOM 707 C CA . LEU A 1 87 ? 8.237 -7.461 -13.053 1.00 88.06 87 LEU A CA 1
ATOM 708 C C . LEU A 1 87 ? 6.752 -7.408 -12.660 1.00 88.06 87 LEU A C 1
ATOM 710 O O . LEU A 1 87 ? 5.887 -7.039 -13.458 1.00 88.06 87 LEU A O 1
ATOM 714 N N . THR A 1 88 ? 6.455 -7.745 -11.402 1.00 87.12 88 THR A N 1
ATOM 715 C CA . THR A 1 88 ? 5.174 -7.386 -10.771 1.00 87.12 88 THR A CA 1
ATOM 716 C C . THR A 1 88 ? 5.150 -5.884 -10.480 1.00 87.12 88 THR A C 1
ATOM 718 O O . THR A 1 88 ? 6.207 -5.250 -10.432 1.00 87.12 88 THR A O 1
ATOM 721 N N . ALA A 1 89 ? 3.970 -5.303 -10.224 1.00 88.25 89 ALA A N 1
ATOM 722 C CA . ALA A 1 89 ? 3.902 -3.894 -9.821 1.00 88.25 89 ALA A CA 1
ATOM 723 C C . ALA A 1 89 ? 4.738 -3.632 -8.552 1.00 88.25 89 ALA A C 1
ATOM 725 O O . ALA A 1 89 ? 5.495 -2.669 -8.506 1.00 88.25 89 ALA A O 1
ATOM 726 N N . GLY A 1 90 ? 4.699 -4.546 -7.576 1.00 90.44 90 GLY A N 1
ATOM 727 C CA . GLY A 1 90 ? 5.495 -4.442 -6.348 1.00 90.44 90 GLY A CA 1
ATOM 728 C C . GLY A 1 90 ? 7.006 -4.458 -6.565 1.00 90.44 90 GLY A C 1
ATOM 729 O O . GLY A 1 90 ? 7.728 -3.808 -5.825 1.00 90.44 90 GLY A O 1
ATOM 730 N N . SER A 1 91 ? 7.497 -5.175 -7.578 1.00 91.44 91 SER A N 1
ATOM 731 C CA . SER A 1 91 ? 8.927 -5.175 -7.918 1.00 91.44 91 SER A CA 1
ATOM 732 C C . SER A 1 91 ? 9.333 -4.012 -8.825 1.00 91.44 91 SER A C 1
ATOM 734 O O . SER A 1 91 ? 10.507 -3.654 -8.857 1.00 91.44 91 SER A O 1
ATOM 736 N N . ALA A 1 92 ? 8.395 -3.451 -9.591 1.00 94.75 92 ALA A N 1
ATOM 737 C CA . ALA A 1 92 ? 8.652 -2.308 -10.459 1.00 94.75 92 ALA A CA 1
ATOM 738 C C . ALA A 1 92 ? 8.609 -0.972 -9.704 1.00 94.75 92 ALA A C 1
ATOM 740 O O . ALA A 1 92 ? 9.298 -0.039 -10.110 1.00 94.75 92 ALA A O 1
ATOM 741 N N . ILE A 1 93 ? 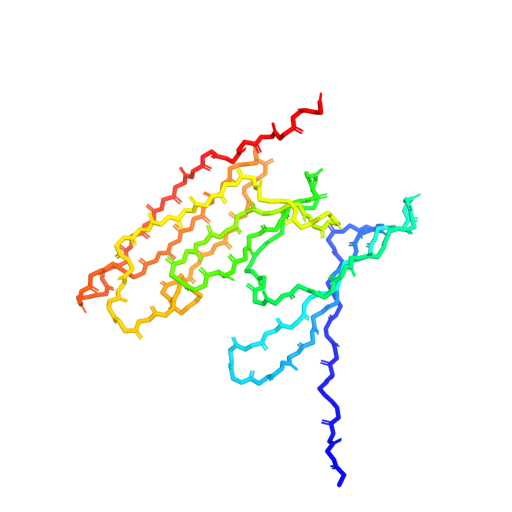7.810 -0.868 -8.638 1.00 95.94 93 ILE A N 1
ATOM 742 C CA . ILE A 1 93 ? 7.715 0.322 -7.786 1.00 95.94 93 ILE A CA 1
ATOM 743 C C . ILE A 1 93 ? 8.925 0.363 -6.848 1.00 95.94 93 ILE A C 1
ATOM 745 O O . ILE A 1 93 ? 9.141 -0.547 -6.054 1.00 95.94 93 ILE A O 1
ATOM 749 N N . THR A 1 94 ? 9.714 1.429 -6.942 1.00 96.56 94 THR A N 1
ATOM 750 C CA . THR A 1 94 ? 10.959 1.609 -6.178 1.00 96.56 94 THR A CA 1
ATOM 751 C C . THR A 1 94 ? 10.804 2.574 -5.010 1.00 96.56 94 THR A C 1
ATOM 753 O O . THR A 1 94 ? 11.577 2.511 -4.058 1.00 96.56 94 THR A O 1
ATOM 756 N N . ALA A 1 95 ? 9.799 3.447 -5.060 1.00 97.69 95 ALA A N 1
ATOM 757 C CA . ALA A 1 95 ? 9.405 4.314 -3.959 1.00 97.69 95 ALA A CA 1
ATOM 758 C C . ALA A 1 95 ? 7.900 4.572 -4.032 1.00 97.69 95 ALA A C 1
ATOM 760 O O . ALA A 1 95 ? 7.346 4.706 -5.120 1.00 97.69 95 ALA A O 1
ATOM 761 N N . ILE A 1 96 ? 7.232 4.655 -2.888 1.00 98.00 96 ILE A N 1
ATOM 762 C CA . ILE A 1 96 ? 5.806 4.966 -2.808 1.00 98.00 96 ILE A CA 1
ATOM 763 C C . ILE A 1 96 ? 5.485 5.502 -1.423 1.00 98.00 96 ILE A C 1
ATOM 765 O O . ILE A 1 96 ? 5.987 4.977 -0.433 1.00 98.00 96 ILE A O 1
ATOM 769 N N . HIS A 1 97 ? 4.681 6.557 -1.369 1.00 98.00 97 HIS A N 1
ATOM 770 C CA . HIS A 1 97 ? 4.109 7.060 -0.132 1.00 98.00 97 HIS A CA 1
ATOM 771 C C . HIS A 1 97 ? 2.833 7.867 -0.387 1.00 98.00 97 HIS A C 1
ATOM 773 O O . HIS A 1 97 ? 2.675 8.520 -1.424 1.00 98.00 97 HIS A O 1
ATOM 779 N N . PHE A 1 98 ? 1.923 7.852 0.579 1.00 97.75 98 PHE A N 1
ATOM 780 C CA . PHE A 1 98 ? 0.842 8.814 0.678 1.00 97.75 98 PHE A CA 1
ATOM 781 C C . PHE A 1 98 ? 1.368 10.136 1.232 1.00 97.75 98 PHE A C 1
ATOM 783 O O . PHE A 1 98 ? 1.973 10.205 2.302 1.00 97.75 98 PHE A O 1
ATOM 790 N N . ASP A 1 99 ? 1.093 11.206 0.502 1.00 97.25 99 ASP A N 1
ATOM 791 C CA . ASP A 1 99 ? 1.417 12.562 0.906 1.00 97.25 99 ASP A CA 1
ATOM 792 C C . ASP A 1 99 ? 0.470 13.051 2.015 1.00 97.25 99 ASP A C 1
ATOM 794 O O . ASP A 1 99 ? -0.688 12.622 2.090 1.00 97.25 99 ASP A O 1
ATOM 798 N N . PRO A 1 100 ? 0.888 14.033 2.838 1.00 94.12 100 PRO A N 1
ATOM 799 C CA . PRO A 1 100 ? 0.035 14.609 3.879 1.00 94.12 100 PRO A CA 1
ATOM 800 C C . PRO A 1 100 ? -1.291 15.208 3.383 1.00 94.12 100 PRO A C 1
ATOM 802 O O . PRO A 1 100 ? -2.227 15.321 4.178 1.00 94.12 100 PRO A O 1
ATOM 805 N N . ASP A 1 101 ? -1.372 15.595 2.105 1.00 94.12 101 ASP A N 1
ATOM 806 C CA . ASP A 1 101 ? -2.578 16.125 1.454 1.00 94.12 101 ASP A CA 1
ATOM 807 C C . ASP A 1 101 ? -3.479 15.035 0.842 1.00 94.12 101 ASP A C 1
ATOM 809 O O . ASP A 1 101 ? -4.491 15.338 0.209 1.00 94.12 101 ASP A O 1
ATOM 813 N N . GLY A 1 102 ? -3.127 13.761 1.027 1.00 93.50 102 GLY A N 1
ATOM 814 C CA . GLY A 1 102 ? -3.891 12.622 0.540 1.00 93.50 102 GLY A CA 1
ATOM 815 C C . GLY A 1 102 ? -3.656 12.278 -0.935 1.00 93.50 102 GLY A C 1
ATOM 816 O O . GLY A 1 102 ? -4.391 11.468 -1.513 1.00 93.50 102 GLY A O 1
ATOM 817 N N . ARG A 1 103 ? -2.650 12.853 -1.589 1.00 97.00 103 ARG A N 1
ATOM 818 C CA . ARG A 1 103 ? -2.179 12.326 -2.877 1.00 97.00 103 ARG A CA 1
ATOM 819 C C . ARG A 1 103 ? -1.258 11.132 -2.654 1.00 97.00 103 ARG A C 1
ATOM 821 O O . ARG A 1 103 ? -0.794 10.896 -1.545 1.00 97.00 103 ARG A O 1
ATOM 828 N N . LEU A 1 104 ? -1.053 10.341 -3.698 1.00 98.06 104 LEU A N 1
ATOM 829 C CA . LEU A 1 104 ? -0.097 9.241 -3.683 1.00 98.06 104 LEU A CA 1
ATOM 830 C C . LEU A 1 104 ? 1.049 9.591 -4.622 1.00 98.06 104 LEU A C 1
ATOM 832 O O . LEU A 1 104 ? 0.819 9.788 -5.816 1.00 98.06 104 LEU A O 1
ATOM 836 N N . SER A 1 105 ? 2.257 9.640 -4.080 1.00 98.50 105 SER A N 1
ATOM 837 C CA . SER A 1 105 ? 3.489 9.826 -4.836 1.00 98.50 105 SER A CA 1
ATOM 838 C C . SER A 1 105 ? 4.201 8.485 -4.956 1.00 98.50 105 SER A C 1
ATOM 840 O O . SER A 1 105 ? 4.410 7.795 -3.959 1.00 98.50 105 SER A O 1
ATOM 842 N N . PHE A 1 106 ? 4.561 8.081 -6.172 1.00 97.94 106 PHE A N 1
ATOM 843 C CA . PHE A 1 106 ? 5.288 6.834 -6.393 1.00 97.94 106 PHE A CA 1
ATOM 844 C C . PHE A 1 106 ? 6.240 6.922 -7.584 1.00 97.94 106 PHE A C 1
ATOM 846 O O . PHE A 1 106 ? 5.999 7.636 -8.557 1.00 97.94 106 PHE A O 1
ATOM 853 N N . THR A 1 107 ? 7.331 6.170 -7.489 1.00 98.19 107 THR A N 1
ATOM 854 C CA . THR A 1 107 ? 8.364 6.015 -8.508 1.00 98.19 107 THR A CA 1
ATOM 855 C C . THR A 1 107 ? 8.396 4.563 -8.959 1.00 98.19 107 THR A C 1
ATOM 857 O O . THR A 1 107 ? 8.355 3.653 -8.129 1.00 98.19 107 THR A O 1
ATOM 860 N N . TRP A 1 108 ? 8.478 4.330 -10.266 1.00 97.62 108 TRP A N 1
ATOM 861 C CA . TRP A 1 108 ? 8.571 2.988 -10.833 1.00 97.62 108 TRP A CA 1
ATOM 862 C C . TRP A 1 108 ? 9.550 2.907 -12.000 1.00 97.62 108 TRP A C 1
ATOM 864 O O . TRP A 1 108 ? 9.911 3.906 -12.619 1.00 97.62 108 TRP A O 1
ATOM 874 N N . LEU A 1 109 ? 9.950 1.679 -12.317 1.00 97.69 109 LEU A N 1
ATOM 875 C CA . LEU A 1 109 ? 10.750 1.345 -13.488 1.00 97.69 109 LEU A CA 1
ATOM 876 C C . LEU A 1 109 ? 9.832 1.143 -14.699 1.00 97.69 109 LEU A C 1
ATOM 878 O O . LEU A 1 109 ? 8.986 0.243 -14.696 1.00 97.69 109 LEU A O 1
ATOM 882 N N . LYS A 1 110 ? 10.000 1.972 -15.731 1.00 96.75 110 LYS A N 1
ATOM 883 C CA . LYS A 1 110 ? 9.228 1.969 -16.978 1.00 96.75 110 LYS A CA 1
ATOM 884 C C . LYS A 1 110 ? 9.980 1.256 -18.105 1.00 96.75 110 LYS A C 1
ATOM 886 O O . LYS A 1 110 ? 11.170 1.498 -18.301 1.00 96.75 110 LYS A O 1
ATOM 891 N N . GLY A 1 111 ? 9.256 0.453 -18.888 1.00 92.62 111 GLY A N 1
ATOM 892 C CA . GLY A 1 111 ? 9.765 -0.149 -20.127 1.00 92.62 111 GLY A CA 1
ATOM 893 C C . GLY A 1 111 ? 10.904 -1.160 -19.925 1.00 92.62 111 GLY A C 1
ATOM 894 O O . GLY A 1 111 ? 11.304 -1.458 -18.798 1.00 92.62 111 GLY A O 1
ATOM 895 N N . ALA A 1 112 ? 11.411 -1.724 -21.025 1.00 93.31 112 ALA A N 1
ATOM 896 C CA . ALA A 1 112 ? 12.515 -2.695 -20.998 1.00 93.31 112 ALA A CA 1
ATOM 897 C C . ALA A 1 112 ? 13.786 -2.108 -20.360 1.00 93.31 112 ALA A C 1
ATOM 899 O O . ALA A 1 112 ? 14.453 -2.776 -19.569 1.00 93.31 112 ALA A O 1
ATOM 900 N N . GLU A 1 113 ? 14.007 -0.814 -20.589 1.00 94.94 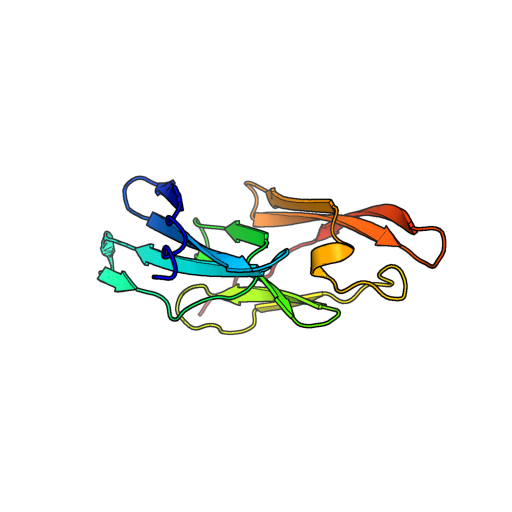113 GLU A N 1
ATOM 901 C CA . GLU A 1 113 ? 15.199 -0.083 -20.150 1.00 94.94 113 GLU A CA 1
ATOM 902 C C . GLU A 1 113 ? 15.139 0.318 -18.674 1.00 94.94 113 GLU A C 1
ATOM 904 O O . GLU A 1 113 ? 16.083 0.906 -18.149 1.00 94.94 113 GLU A O 1
ATOM 909 N N . ARG A 1 114 ? 14.035 -0.022 -17.988 1.00 95.25 114 ARG A N 1
ATOM 910 C CA . ARG A 1 114 ? 13.816 0.220 -16.556 1.00 95.25 114 ARG A CA 1
ATOM 911 C C . ARG A 1 114 ? 14.095 1.671 -16.173 1.00 95.25 114 ARG A C 1
ATOM 913 O O . ARG A 1 114 ? 14.691 1.955 -15.136 1.00 95.25 114 ARG A O 1
ATOM 920 N N . THR A 1 115 ? 13.656 2.602 -17.011 1.00 97.19 115 THR A N 1
ATOM 921 C CA . THR A 1 115 ? 13.820 4.030 -16.747 1.00 97.19 115 THR A CA 1
ATOM 922 C C . THR A 1 115 ? 12.976 4.423 -15.542 1.00 97.19 115 THR A C 1
ATOM 924 O O . THR A 1 115 ? 11.793 4.096 -15.483 1.00 97.19 115 THR A O 1
ATOM 927 N N . SER A 1 116 ? 13.570 5.125 -14.580 1.00 97.88 116 SER A N 1
ATOM 928 C CA . SER A 1 116 ? 12.850 5.597 -13.397 1.00 97.88 116 SER A CA 1
ATOM 929 C C . SER A 1 116 ? 11.889 6.730 -13.762 1.00 97.88 116 SER A C 1
ATOM 931 O O . SER A 1 116 ? 12.301 7.721 -14.366 1.00 97.88 116 SER A O 1
ATOM 933 N N . VAL A 1 117 ? 10.617 6.592 -13.393 1.00 98.06 117 VAL A N 1
ATOM 934 C CA . VAL A 1 117 ? 9.570 7.600 -13.592 1.00 98.06 117 VAL A CA 1
ATOM 935 C C . VAL A 1 117 ? 8.854 7.827 -12.271 1.00 98.06 117 VAL A C 1
ATOM 937 O O . VAL A 1 117 ? 8.499 6.863 -11.600 1.00 98.06 117 VAL A O 1
ATOM 940 N N . SER A 1 118 ? 8.631 9.090 -11.912 1.00 98.12 118 SER A N 1
ATOM 941 C CA . SER A 1 118 ? 7.852 9.478 -10.733 1.00 98.12 118 SER A CA 1
ATOM 942 C C . SER A 1 118 ? 6.535 10.111 -11.147 1.00 98.12 118 SER A C 1
ATOM 944 O O . SER A 1 118 ? 6.483 10.907 -12.084 1.00 98.12 118 SER A O 1
ATOM 946 N N . GLU A 1 119 ? 5.481 9.804 -10.406 1.00 97.38 119 GLU A N 1
ATOM 947 C CA . GLU A 1 119 ? 4.162 10.394 -10.585 1.00 97.38 119 GLU A CA 1
ATOM 948 C C . GLU A 1 119 ? 3.533 10.682 -9.229 1.00 97.38 119 GLU A C 1
ATOM 950 O O . GLU A 1 119 ? 3.797 10.007 -8.233 1.00 97.38 119 GLU A O 1
ATOM 955 N N . ARG A 1 120 ? 2.669 11.694 -9.214 1.00 98.00 120 ARG A N 1
ATOM 956 C CA . ARG A 1 120 ? 1.851 12.054 -8.069 1.00 98.00 120 ARG A CA 1
ATOM 957 C C . ARG A 1 120 ? 0.394 12.108 -8.496 1.00 98.00 120 ARG A C 1
ATOM 959 O O . ARG A 1 120 ? 0.013 12.969 -9.286 1.00 98.00 120 ARG A O 1
ATOM 966 N N . VAL A 1 121 ? -0.418 11.202 -7.967 1.00 96.81 121 VAL A N 1
ATOM 967 C CA . VAL A 1 121 ? -1.820 11.037 -8.363 1.00 96.81 121 VAL A CA 1
ATOM 968 C C . VAL A 1 121 ? -2.774 11.449 -7.255 1.00 96.81 121 VAL A C 1
ATOM 970 O O . VAL A 1 121 ? -2.509 11.281 -6.063 1.00 96.81 121 VAL A O 1
ATOM 973 N N . THR A 1 122 ? -3.931 11.966 -7.651 1.00 96.06 122 THR A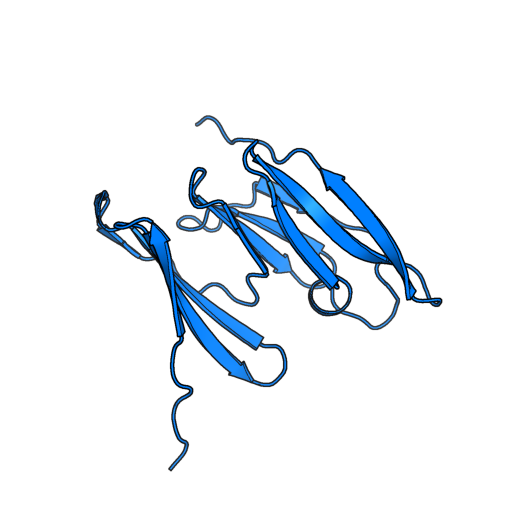 N 1
ATOM 974 C CA . THR A 1 122 ? -5.037 12.188 -6.724 1.00 96.06 122 THR A CA 1
ATOM 975 C C . THR A 1 122 ? -5.703 10.859 -6.396 1.00 96.06 122 THR A C 1
ATOM 977 O O . THR A 1 122 ? -6.104 10.118 -7.291 1.00 96.06 122 THR A O 1
ATOM 980 N N . VAL A 1 123 ? -5.853 10.578 -5.102 1.00 94.94 123 VAL A N 1
ATOM 981 C CA . VAL A 1 123 ? -6.601 9.418 -4.613 1.00 94.94 123 VAL A CA 1
ATOM 982 C C . VAL A 1 123 ? -7.990 9.887 -4.189 1.00 94.94 123 VAL A C 1
ATOM 984 O O . VAL A 1 123 ? -8.078 10.716 -3.276 1.00 94.94 123 VAL A O 1
ATOM 987 N N . PRO A 1 124 ? -9.067 9.385 -4.820 1.00 91.00 124 PRO A N 1
ATOM 988 C CA . PRO A 1 124 ? -10.422 9.748 -4.442 1.00 91.00 124 PRO A CA 1
ATOM 989 C C . PRO A 1 124 ? -10.691 9.433 -2.971 1.00 91.00 124 PRO A C 1
ATOM 991 O O . PRO A 1 124 ? -10.460 8.322 -2.493 1.00 91.00 124 PRO A O 1
ATOM 994 N N . THR A 1 125 ? -11.225 10.406 -2.247 1.00 74.94 125 THR A N 1
ATOM 995 C CA . THR A 1 125 ? -11.869 10.160 -0.961 1.00 74.94 125 THR A CA 1
ATOM 996 C C . THR A 1 125 ? -13.275 9.661 -1.232 1.00 74.94 125 THR A C 1
ATOM 998 O O . THR A 1 125 ? -14.099 10.389 -1.779 1.00 74.94 125 THR A O 1
ATOM 1001 N N . TYR A 1 126 ? -13.570 8.423 -0.841 1.00 67.00 126 TYR A N 1
ATOM 1002 C CA . TYR A 1 126 ? -14.950 7.959 -0.863 1.00 67.00 126 TYR A CA 1
ATOM 1003 C C . TYR A 1 126 ? -15.711 8.662 0.266 1.00 67.00 126 TYR A C 1
ATOM 1005 O O . TYR A 1 126 ? -15.534 8.332 1.441 1.00 67.00 126 TYR A O 1
ATOM 1013 N N . VAL A 1 127 ? -16.527 9.653 -0.087 1.00 53.03 127 VAL A N 1
ATOM 1014 C CA . VAL A 1 127 ? -17.589 10.148 0.793 1.00 53.03 127 VAL A CA 1
ATOM 1015 C C . VAL A 1 127 ? -18.722 9.135 0.680 1.00 53.03 127 VAL A C 1
ATOM 1017 O O . VAL A 1 127 ? -19.073 8.724 -0.424 1.00 53.03 127 VAL A O 1
ATOM 1020 N N . ARG A 1 128 ? -19.177 8.632 1.825 1.00 50.53 128 ARG A N 1
ATOM 1021 C CA . ARG A 1 128 ? -20.247 7.636 1.897 1.00 50.53 128 ARG A CA 1
ATOM 1022 C C . ARG A 1 128 ? -21.525 8.141 1.244 1.00 50.53 128 ARG A C 1
ATOM 1024 O O . ARG A 1 128 ? -21.849 9.322 1.488 1.00 50.53 128 ARG A O 1
#